Protein AF-A0A945AVU1-F1 (afdb_monomer_lite)

Foldseek 3Di:
DVCVVVVPQDCVVVLCVLVVVCVVVVVVVVVVVVVVDDQDPLNVVLNVLVVVLSVVVSCVQVVCVVVVHTPCPCVLVNLQSLLVSLVVVCVSVVNPRNVLSVQSNVLSVVCVVVVVCSVVSNCVSSVCSVPVVVVVVVVVVVVVVD

Radius of gyration: 16.77 Å; chains: 1; bounding box: 41×30×44 Å

Sequence (146 aa):
DVLAWQGVESRWPYVALWTGGLALWAPIFWALRYRAGPVTAVERQIAHIWGGTMIASMLLFSVEELLGLPVLKLSPVLALLAGLMFFAKAGILSGVFYIQSIVLFVTGLGMCGLPQFQHILFGLVSGGCFFIPGLKYYRQLTESDR

Structure (mmCIF, N/CA/C/O backbone):
data_AF-A0A945AVU1-F1
#
_entry.id   AF-A0A945AVU1-F1
#
loop_
_atom_site.group_PDB
_atom_site.id
_atom_site.type_symbol
_atom_site.label_atom_id
_atom_site.label_alt_id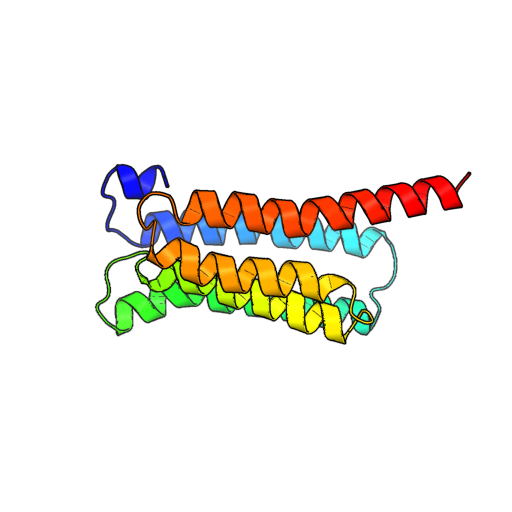
_atom_site.label_comp_id
_atom_site.label_asym_id
_atom_site.label_entity_id
_atom_site.label_seq_id
_atom_site.pdbx_PDB_ins_code
_atom_site.Cartn_x
_atom_site.Cartn_y
_atom_site.Cartn_z
_atom_site.occupancy
_atom_site.B_iso_or_equiv
_atom_site.auth_seq_id
_atom_site.auth_comp_id
_atom_site.auth_asym_id
_atom_site.auth_atom_id
_atom_site.pdbx_PDB_model_num
ATOM 1 N N . ASP A 1 1 ? -3.194 -9.627 12.495 1.00 81.69 1 ASP A N 1
ATOM 2 C CA . ASP A 1 1 ? -4.452 -10.074 13.122 1.00 81.69 1 ASP A CA 1
ATOM 3 C C . ASP A 1 1 ? -4.323 -10.651 14.526 1.00 81.69 1 ASP A C 1
ATOM 5 O O . ASP A 1 1 ? -5.212 -10.368 15.308 1.00 81.69 1 ASP A O 1
ATOM 9 N N . VAL A 1 2 ? -3.241 -11.340 14.921 1.00 88.19 2 VAL A N 1
ATOM 10 C CA . VAL A 1 2 ? -3.118 -11.911 16.289 1.00 88.19 2 VAL A CA 1
ATOM 11 C C . VAL A 1 2 ? -3.431 -10.909 17.416 1.00 88.19 2 VAL A C 1
ATOM 13 O O . VAL A 1 2 ? -4.275 -11.200 18.254 1.00 88.19 2 VAL A O 1
ATOM 16 N N . LEU A 1 3 ? -2.821 -9.714 17.408 1.00 89.75 3 LEU A N 1
ATOM 17 C CA . LEU A 1 3 ? -3.088 -8.670 18.416 1.00 89.75 3 LEU A CA 1
ATOM 18 C C . LEU A 1 3 ? -4.555 -8.203 18.413 1.00 89.75 3 LEU A C 1
ATOM 20 O O . LEU A 1 3 ? -5.142 -7.998 19.472 1.00 89.75 3 LEU A O 1
ATOM 24 N N . ALA A 1 4 ? -5.160 -8.090 17.227 1.00 87.69 4 ALA A N 1
ATOM 25 C CA . ALA A 1 4 ? -6.557 -7.690 17.082 1.00 87.69 4 ALA A CA 1
ATOM 26 C C . ALA A 1 4 ? -7.506 -8.776 17.608 1.00 87.69 4 ALA A C 1
ATOM 28 O O . ALA A 1 4 ? -8.467 -8.471 18.306 1.00 87.69 4 ALA A O 1
ATOM 29 N N . TRP A 1 5 ? -7.211 -10.052 17.344 1.00 90.69 5 TRP A N 1
ATOM 30 C CA . TRP A 1 5 ? -7.974 -11.182 17.884 1.00 90.69 5 TRP A CA 1
ATOM 31 C C . TRP A 1 5 ? -7.832 -11.334 19.400 1.00 90.69 5 TRP A C 1
ATOM 33 O O . TRP A 1 5 ? -8.741 -11.844 20.043 1.00 90.69 5 TRP A O 1
ATOM 43 N N . GLN A 1 6 ? -6.724 -10.866 19.976 1.00 93.06 6 GLN A N 1
ATOM 44 C CA . GLN A 1 6 ? -6.533 -10.778 21.425 1.00 93.06 6 GLN A CA 1
ATOM 45 C C . GLN A 1 6 ? -7.210 -9.548 22.056 1.00 93.06 6 GLN A C 1
ATOM 47 O O . GLN A 1 6 ? -7.098 -9.355 23.263 1.00 93.06 6 GLN A O 1
ATOM 52 N N . GLY A 1 7 ? -7.902 -8.715 21.268 1.00 89.56 7 GLY A N 1
ATOM 53 C CA . GLY A 1 7 ? -8.605 -7.532 21.769 1.00 89.56 7 GLY A CA 1
ATOM 54 C C . GLY A 1 7 ? -7.676 -6.395 22.195 1.00 89.56 7 GLY A C 1
ATOM 55 O O . GLY A 1 7 ? -8.044 -5.585 23.039 1.00 89.56 7 GLY A O 1
ATOM 56 N N . VAL A 1 8 ? -6.455 -6.321 21.654 1.00 93.00 8 VAL A N 1
ATOM 57 C CA . VAL A 1 8 ? -5.538 -5.216 21.961 1.00 93.00 8 VAL A CA 1
ATOM 58 C C . VAL A 1 8 ? -6.049 -3.937 21.297 1.00 93.00 8 VAL A C 1
ATOM 60 O O . VAL A 1 8 ? -5.940 -3.778 20.082 1.00 93.00 8 VAL A O 1
ATOM 63 N N . GLU A 1 9 ? -6.570 -3.012 22.101 1.00 91.31 9 GLU A N 1
ATOM 64 C CA . GLU A 1 9 ? -7.102 -1.721 21.630 1.00 91.31 9 GLU A CA 1
ATOM 65 C C . GLU A 1 9 ? -6.055 -0.597 21.612 1.00 91.31 9 GLU A C 1
ATOM 67 O O . GLU A 1 9 ? -6.240 0.438 20.970 1.00 91.31 9 GLU A O 1
ATOM 72 N N . SER A 1 10 ? -4.923 -0.794 22.295 1.00 92.88 10 SER A N 1
ATOM 73 C CA . SER A 1 10 ? -3.814 0.160 22.260 1.00 92.88 10 SER A CA 1
ATOM 74 C C . SER A 1 10 ? -3.217 0.239 20.853 1.00 92.88 10 SER A C 1
ATOM 76 O O . SER A 1 10 ? -2.904 -0.783 20.246 1.00 92.88 10 SER A O 1
ATOM 78 N N . ARG A 1 11 ? -3.011 1.461 20.344 1.00 93.50 11 ARG A N 1
ATOM 79 C CA . ARG A 1 11 ? -2.437 1.723 19.008 1.00 93.50 11 ARG A CA 1
ATOM 80 C C . ARG A 1 11 ? -0.941 1.421 18.937 1.00 93.50 11 ARG A C 1
ATOM 82 O O . ARG A 1 11 ? -0.452 0.957 17.909 1.00 93.50 11 ARG A O 1
ATOM 89 N N . TRP A 1 12 ? -0.219 1.651 20.032 1.00 93.88 12 TRP A N 1
ATOM 90 C CA . TRP A 1 12 ? 1.245 1.594 20.077 1.00 93.88 12 TRP A CA 1
ATOM 91 C C . TRP A 1 12 ? 1.854 0.256 19.641 1.00 93.88 12 TRP A C 1
ATOM 93 O O . TRP A 1 12 ? 2.802 0.294 18.859 1.00 93.88 12 TRP A O 1
ATOM 103 N N . PRO A 1 13 ? 1.329 -0.918 20.046 1.00 94.25 13 PRO A N 1
ATOM 104 C CA . PRO A 1 13 ? 1.811 -2.201 19.538 1.00 9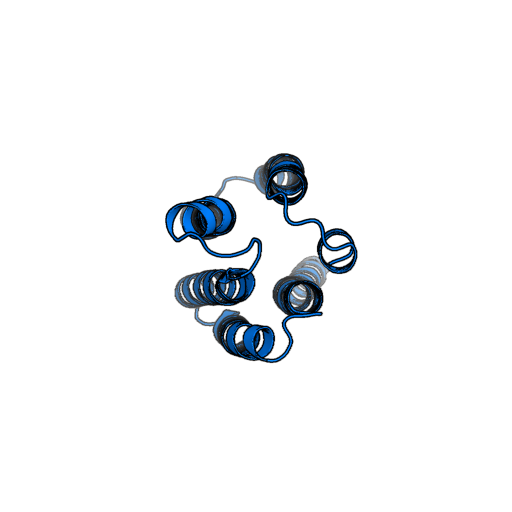4.25 13 PRO A CA 1
ATOM 105 C C . PRO A 1 13 ? 1.732 -2.314 18.012 1.00 94.25 13 PRO A C 1
ATOM 107 O O . PRO A 1 13 ? 2.676 -2.787 17.381 1.00 94.25 13 PRO A O 1
ATOM 110 N N . TYR A 1 14 ? 0.641 -1.838 17.404 1.00 93.00 14 TYR A N 1
ATOM 111 C CA . TYR A 1 14 ? 0.486 -1.840 15.950 1.00 93.00 14 TYR A CA 1
ATOM 112 C C . TYR A 1 14 ? 1.447 -0.853 15.292 1.00 93.00 14 TYR A C 1
ATOM 114 O O . TYR A 1 14 ? 2.152 -1.225 14.358 1.00 93.00 14 TYR A O 1
ATOM 122 N N . VAL A 1 15 ? 1.534 0.375 15.807 1.00 92.50 15 VAL A N 1
ATOM 123 C CA . VAL A 1 15 ? 2.460 1.395 15.293 1.00 92.50 15 VAL A CA 1
ATOM 124 C C . VAL A 1 15 ? 3.903 0.902 15.359 1.00 92.50 15 VAL A C 1
ATOM 126 O O . VAL A 1 15 ? 4.631 1.048 14.380 1.00 92.50 15 VAL A O 1
ATOM 129 N N . ALA A 1 16 ? 4.311 0.277 16.465 1.00 92.75 16 ALA A N 1
ATOM 130 C CA . ALA A 1 16 ? 5.647 -0.281 16.633 1.00 92.75 16 ALA A CA 1
ATOM 131 C C . ALA A 1 16 ? 5.910 -1.431 15.651 1.00 92.75 16 ALA A C 1
ATOM 133 O O . ALA A 1 16 ? 6.960 -1.454 15.013 1.00 92.75 16 ALA A O 1
ATOM 134 N N . LEU A 1 17 ? 4.950 -2.345 15.477 1.00 90.94 17 LEU A N 1
ATOM 135 C CA . LEU A 1 17 ? 5.060 -3.454 14.527 1.00 90.94 17 LEU A CA 1
ATOM 136 C C . LEU A 1 17 ? 5.210 -2.950 13.082 1.00 90.94 17 LEU A C 1
ATOM 138 O O . LEU A 1 17 ? 6.117 -3.376 12.366 1.00 90.94 17 LEU A O 1
ATOM 142 N N . TRP A 1 18 ? 4.342 -2.029 12.657 1.00 88.75 18 TRP A N 1
ATOM 143 C CA . TRP A 1 18 ? 4.332 -1.499 11.292 1.00 88.75 18 TRP A CA 1
ATOM 144 C C . TRP A 1 18 ? 5.526 -0.582 11.018 1.00 88.75 18 TRP A C 1
ATOM 146 O O . TRP A 1 18 ? 6.239 -0.784 10.035 1.00 88.75 18 TRP A O 1
ATOM 156 N N . THR A 1 19 ? 5.798 0.378 11.905 1.00 87.88 19 THR A N 1
ATOM 157 C CA . THR A 1 19 ? 6.953 1.282 11.775 1.00 87.88 19 THR A CA 1
ATOM 158 C C . THR A 1 19 ? 8.256 0.509 11.857 1.00 87.88 19 THR A C 1
ATOM 160 O O . THR A 1 19 ? 9.139 0.735 11.040 1.00 87.88 19 THR A O 1
ATOM 163 N N . GLY A 1 20 ? 8.379 -0.422 12.806 1.00 87.69 20 GLY A N 1
ATOM 164 C CA . GLY A 1 20 ? 9.570 -1.252 12.965 1.00 87.69 20 GLY A CA 1
ATOM 165 C C . GLY A 1 20 ? 9.830 -2.113 11.733 1.00 87.69 20 GLY A C 1
ATOM 166 O O . GLY A 1 20 ? 10.953 -2.152 11.235 1.00 87.69 20 GLY A O 1
ATOM 167 N N . GLY A 1 21 ? 8.778 -2.724 11.176 1.00 86.06 21 GLY A N 1
ATOM 168 C CA . GLY A 1 21 ? 8.860 -3.426 9.899 1.00 86.06 21 GLY A CA 1
ATOM 169 C C . GLY A 1 21 ? 9.359 -2.512 8.777 1.00 86.06 21 GLY A C 1
ATOM 170 O O . GLY A 1 21 ? 10.346 -2.829 8.117 1.00 86.06 21 GLY A O 1
ATOM 171 N N . LEU A 1 22 ? 8.732 -1.352 8.576 1.00 85.69 22 LEU A N 1
ATOM 172 C CA . LEU A 1 22 ? 9.124 -0.416 7.516 1.00 85.69 22 LEU A CA 1
ATOM 173 C C . LEU A 1 22 ? 10.546 0.127 7.693 1.00 85.69 22 LEU A C 1
ATOM 175 O O . LEU A 1 22 ? 11.303 0.164 6.724 1.00 85.69 22 LEU A O 1
ATOM 179 N N . ALA A 1 23 ? 10.918 0.500 8.917 1.00 87.12 23 ALA A N 1
ATOM 180 C CA . ALA A 1 23 ? 12.244 1.005 9.257 1.00 87.12 23 ALA A CA 1
ATOM 181 C C . ALA A 1 23 ? 13.341 -0.033 8.994 1.00 87.12 23 ALA A C 1
ATOM 183 O O . ALA A 1 23 ? 14.456 0.340 8.638 1.00 87.12 23 ALA A O 1
ATOM 184 N N . LEU A 1 24 ? 13.024 -1.325 9.118 1.00 90.06 24 LEU A N 1
ATOM 185 C CA . LEU A 1 24 ? 13.939 -2.409 8.780 1.00 90.06 24 LEU A CA 1
ATOM 186 C C . LEU A 1 24 ? 14.001 -2.661 7.266 1.00 90.06 24 LEU A C 1
ATOM 188 O O . LEU A 1 24 ? 15.082 -2.705 6.683 1.00 90.06 24 LEU A O 1
ATOM 192 N N . TRP A 1 25 ? 12.850 -2.830 6.613 1.00 88.25 25 TRP A N 1
ATOM 193 C CA . TRP A 1 25 ? 12.794 -3.294 5.223 1.00 88.25 25 TRP A CA 1
ATOM 194 C C . TRP A 1 25 ? 13.149 -2.215 4.198 1.00 88.25 25 TRP A C 1
ATOM 196 O O . TRP A 1 25 ? 13.823 -2.514 3.210 1.00 88.25 25 TRP A O 1
ATOM 206 N N . ALA A 1 26 ? 12.728 -0.966 4.413 1.00 88.94 26 ALA A N 1
ATOM 207 C CA . ALA A 1 26 ? 12.971 0.131 3.477 1.00 88.94 26 ALA A CA 1
ATOM 208 C C . ALA A 1 26 ? 14.467 0.342 3.153 1.00 88.94 26 ALA A C 1
ATOM 210 O O . ALA A 1 26 ? 14.809 0.339 1.965 1.00 88.94 26 ALA A O 1
ATOM 211 N N . PRO A 1 27 ? 15.383 0.471 4.137 1.00 90.81 27 PRO A N 1
ATOM 212 C CA . PRO A 1 27 ? 16.802 0.660 3.840 1.00 90.81 27 PRO A CA 1
ATOM 213 C C . PRO A 1 27 ? 17.436 -0.569 3.180 1.00 90.81 27 PRO A C 1
ATOM 215 O O . PRO A 1 27 ? 18.275 -0.406 2.297 1.00 90.81 27 PRO A O 1
ATOM 218 N N . ILE A 1 28 ? 17.019 -1.788 3.545 1.00 91.06 28 ILE A N 1
ATOM 219 C CA . ILE A 1 28 ? 17.531 -3.024 2.933 1.00 91.06 28 ILE A CA 1
ATOM 220 C C . ILE A 1 28 ? 17.179 -3.062 1.444 1.00 91.06 28 ILE A C 1
ATOM 222 O O . ILE A 1 28 ? 18.062 -3.237 0.602 1.00 91.06 28 ILE A O 1
ATOM 226 N N . PHE A 1 29 ? 15.907 -2.852 1.095 1.00 88.06 29 PHE A N 1
ATOM 227 C CA . PHE A 1 29 ? 15.486 -2.840 -0.307 1.00 88.06 29 PHE A CA 1
ATOM 228 C C . PHE A 1 29 ? 16.109 -1.688 -1.086 1.00 88.06 29 PHE A C 1
ATOM 230 O O . PHE A 1 29 ? 16.498 -1.874 -2.241 1.00 88.06 29 PHE A O 1
ATOM 237 N N . TRP A 1 30 ? 16.261 -0.522 -0.458 1.00 90.19 30 TRP A N 1
ATOM 238 C CA . TRP A 1 30 ? 16.947 0.601 -1.082 1.00 90.19 30 TRP A CA 1
ATOM 239 C C . TRP A 1 30 ? 18.413 0.278 -1.380 1.00 90.19 30 TRP A C 1
ATOM 241 O O . TRP A 1 30 ? 18.872 0.516 -2.494 1.00 90.19 30 TRP A O 1
ATOM 251 N N . ALA A 1 31 ? 19.131 -0.333 -0.435 1.00 90.69 31 ALA A N 1
ATOM 252 C CA . ALA A 1 31 ? 20.515 -0.753 -0.629 1.00 90.69 31 ALA A CA 1
ATOM 253 C C . ALA A 1 31 ? 20.642 -1.793 -1.753 1.00 90.69 31 ALA A C 1
ATOM 255 O O . ALA A 1 31 ? 21.515 -1.667 -2.612 1.00 90.69 31 ALA A O 1
ATOM 256 N N . LEU A 1 32 ? 19.751 -2.790 -1.798 1.00 89.44 32 LEU A N 1
ATOM 257 C CA . LEU A 1 32 ? 19.717 -3.781 -2.879 1.00 89.44 32 LEU A CA 1
ATOM 258 C C . LEU A 1 32 ? 19.442 -3.132 -4.239 1.00 89.44 32 LEU A C 1
ATOM 260 O O . LEU A 1 32 ? 20.151 -3.425 -5.201 1.00 89.44 32 LEU A O 1
ATOM 264 N N . ARG A 1 33 ? 18.474 -2.208 -4.321 1.00 90.00 33 ARG A N 1
ATOM 265 C CA . ARG A 1 33 ? 18.208 -1.470 -5.561 1.00 90.00 33 ARG A CA 1
ATOM 266 C C . ARG A 1 33 ? 19.415 -0.637 -5.958 1.00 90.00 33 ARG A C 1
ATOM 268 O O . ARG A 1 33 ? 19.796 -0.684 -7.119 1.00 90.00 33 ARG A O 1
ATOM 275 N N . TYR A 1 34 ? 20.033 0.096 -5.039 1.00 88.25 34 TYR A N 1
ATOM 276 C CA . TYR A 1 34 ? 21.168 0.968 -5.349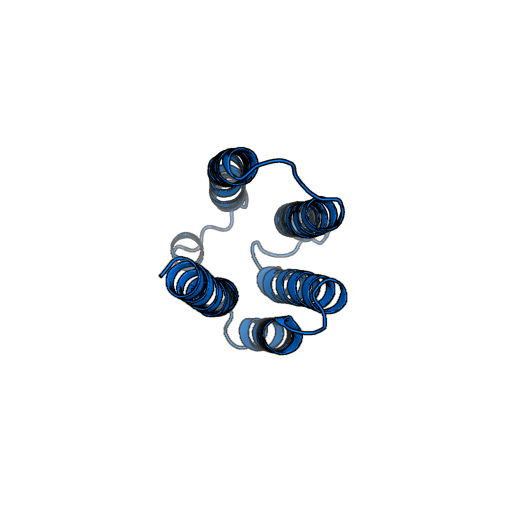 1.00 88.25 34 TYR A CA 1
ATOM 277 C C . TYR A 1 34 ? 22.359 0.195 -5.939 1.00 88.25 34 TYR A C 1
ATOM 279 O O . TYR A 1 34 ? 23.043 0.688 -6.834 1.00 88.25 34 TYR A O 1
ATOM 287 N N . ARG A 1 35 ? 22.563 -1.059 -5.513 1.00 90.19 35 ARG A N 1
ATOM 288 C CA . ARG A 1 35 ? 23.600 -1.951 -6.062 1.00 90.19 35 ARG A CA 1
ATOM 289 C C . ARG A 1 35 ? 23.368 -2.361 -7.520 1.00 90.19 35 ARG A C 1
ATOM 291 O O . ARG A 1 35 ? 24.329 -2.739 -8.177 1.00 90.19 35 ARG A O 1
ATOM 298 N N . ALA A 1 36 ? 22.141 -2.265 -8.033 1.00 86.19 36 ALA A N 1
ATOM 299 C CA . ALA A 1 36 ? 21.812 -2.576 -9.427 1.00 86.19 36 ALA A CA 1
ATOM 300 C C . ALA A 1 36 ? 22.189 -1.452 -10.419 1.00 86.19 36 ALA A C 1
ATOM 302 O O . ALA A 1 36 ? 21.913 -1.569 -11.609 1.00 86.19 36 ALA A O 1
ATOM 303 N N . GLY A 1 37 ? 22.802 -0.360 -9.944 1.00 90.94 37 GLY A N 1
ATOM 304 C CA . GLY A 1 37 ? 23.241 0.770 -10.765 1.00 90.94 37 GLY A CA 1
ATOM 305 C C . GLY A 1 37 ? 22.427 2.048 -10.530 1.00 90.94 37 GLY A C 1
ATOM 306 O O . GLY A 1 37 ? 21.553 2.083 -9.653 1.00 90.94 37 GLY A O 1
ATOM 307 N N . PRO A 1 38 ? 22.702 3.120 -11.301 1.00 92.31 38 PRO A N 1
ATOM 308 C CA . PRO A 1 38 ? 22.063 4.420 -11.126 1.00 92.31 38 PRO A CA 1
ATOM 309 C C . PRO A 1 38 ? 20.534 4.333 -11.117 1.00 92.31 38 PRO A C 1
ATOM 311 O O . PRO A 1 38 ? 19.924 3.581 -11.878 1.00 92.31 38 PRO A O 1
ATOM 314 N N . VAL A 1 39 ? 19.900 5.110 -10.239 1.00 91.19 39 VAL A N 1
ATOM 315 C CA . VAL A 1 39 ? 18.437 5.181 -10.165 1.00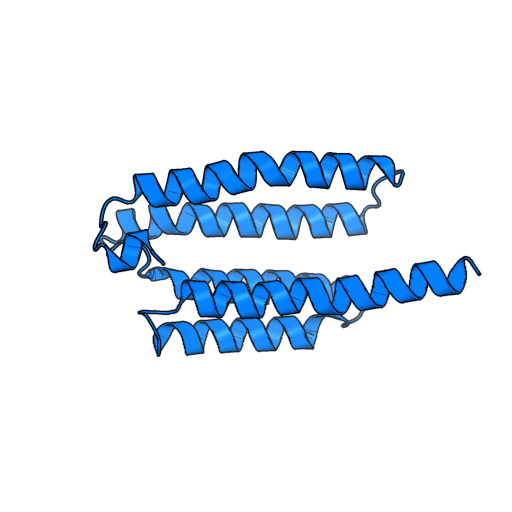 91.19 39 VAL A CA 1
ATOM 316 C C . VAL A 1 39 ? 17.939 6.151 -11.231 1.00 91.19 39 VAL A C 1
ATOM 318 O O . VAL A 1 39 ? 18.338 7.320 -11.260 1.00 91.19 39 VAL A O 1
ATOM 321 N N . THR A 1 40 ? 17.059 5.685 -12.108 1.00 92.94 40 THR A N 1
ATOM 322 C CA . THR A 1 40 ? 16.439 6.511 -13.149 1.00 92.94 40 THR A CA 1
ATOM 323 C C . THR A 1 40 ? 15.403 7.474 -12.559 1.00 92.94 40 THR A C 1
ATOM 325 O O . THR A 1 40 ? 14.976 7.354 -11.406 1.00 92.94 40 THR A O 1
ATOM 328 N N . ALA A 1 41 ? 14.969 8.461 -13.348 1.00 93.00 41 ALA A N 1
ATOM 329 C CA . ALA A 1 41 ? 13.902 9.374 -12.932 1.00 93.00 41 ALA A CA 1
ATOM 330 C C . ALA A 1 41 ? 12.579 8.633 -12.661 1.00 93.00 41 ALA A C 1
ATOM 332 O O . ALA A 1 41 ? 11.916 8.908 -11.661 1.00 93.00 41 ALA A O 1
ATOM 333 N N . VAL A 1 42 ? 12.243 7.654 -13.506 1.00 93.31 42 VAL A N 1
ATOM 334 C CA . VAL A 1 42 ? 11.047 6.808 -13.374 1.00 93.31 42 VAL A CA 1
ATOM 335 C C . VAL A 1 42 ? 11.084 6.005 -12.074 1.00 93.31 42 VAL A C 1
ATOM 337 O O . VAL A 1 42 ? 10.120 5.992 -11.312 1.00 93.31 42 VAL A O 1
ATOM 340 N N . GLU A 1 43 ? 12.220 5.388 -11.756 1.00 92.25 43 GLU A N 1
ATOM 341 C CA . GLU A 1 43 ? 12.361 4.614 -10.520 1.00 92.25 43 GLU A CA 1
ATOM 342 C C . GLU A 1 43 ? 12.294 5.488 -9.269 1.00 92.25 43 GLU A C 1
ATOM 344 O O . GLU A 1 43 ? 11.704 5.075 -8.271 1.00 92.25 43 GLU A O 1
ATOM 349 N N . ARG A 1 44 ? 12.820 6.722 -9.322 1.00 92.94 44 ARG A N 1
ATOM 350 C CA . ARG A 1 44 ? 12.623 7.691 -8.235 1.00 92.94 44 ARG A CA 1
ATOM 351 C C . ARG A 1 44 ? 11.146 8.006 -8.027 1.00 92.94 44 ARG A C 1
ATOM 353 O O . ARG A 1 44 ? 10.716 8.026 -6.879 1.00 92.94 44 ARG A O 1
ATOM 360 N N . GLN A 1 45 ? 10.368 8.230 -9.086 1.00 95.06 45 GLN A N 1
ATOM 361 C CA . GLN A 1 45 ? 8.926 8.480 -8.955 1.00 95.06 45 GLN A CA 1
ATOM 362 C C . GLN A 1 45 ? 8.212 7.286 -8.318 1.00 95.06 45 GLN A C 1
ATOM 364 O O . GLN A 1 45 ? 7.446 7.458 -7.372 1.00 95.06 45 GLN A O 1
ATOM 369 N N . ILE A 1 46 ? 8.524 6.070 -8.770 1.00 94.00 46 ILE A N 1
ATOM 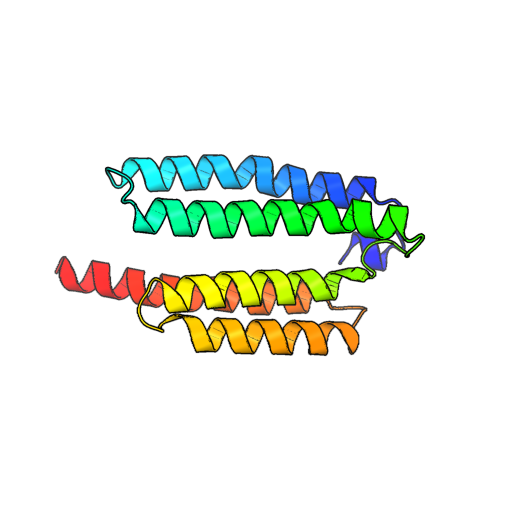370 C CA . ILE A 1 46 ? 7.976 4.837 -8.197 1.00 94.00 46 ILE A CA 1
ATOM 371 C C . ILE A 1 46 ? 8.322 4.714 -6.705 1.00 94.00 46 ILE A C 1
ATOM 373 O O . ILE A 1 46 ? 7.452 4.367 -5.902 1.00 94.00 46 ILE A O 1
ATOM 377 N N . ALA A 1 47 ? 9.564 5.027 -6.324 1.00 93.38 47 ALA A N 1
ATOM 378 C CA . ALA A 1 47 ? 10.001 5.014 -4.932 1.00 93.38 47 ALA A CA 1
ATOM 379 C C . ALA A 1 47 ? 9.251 6.050 -4.078 1.00 93.38 47 ALA A C 1
ATOM 381 O O . ALA A 1 47 ? 8.816 5.721 -2.977 1.00 93.38 47 ALA A O 1
ATOM 382 N N . HIS A 1 48 ? 9.033 7.266 -4.590 1.00 94.75 48 HIS A N 1
ATOM 383 C CA . HIS A 1 48 ? 8.273 8.304 -3.882 1.00 94.75 48 HIS A CA 1
ATOM 384 C C . HIS A 1 48 ? 6.794 7.945 -3.741 1.00 94.75 48 HIS A C 1
ATOM 386 O O . HIS A 1 48 ? 6.223 8.159 -2.677 1.00 94.75 48 HIS A O 1
ATOM 392 N N . ILE A 1 49 ? 6.179 7.357 -4.771 1.00 96.88 49 ILE A N 1
ATOM 393 C CA . ILE A 1 49 ? 4.794 6.875 -4.702 1.00 96.88 49 ILE A CA 1
ATOM 394 C C . ILE A 1 49 ? 4.666 5.807 -3.613 1.00 96.88 49 ILE A C 1
ATOM 396 O O . ILE A 1 49 ? 3.763 5.880 -2.780 1.00 96.88 49 ILE A O 1
ATOM 400 N N . TRP A 1 50 ? 5.588 4.840 -3.571 1.00 95.00 50 TRP A N 1
ATOM 401 C CA . TRP A 1 50 ? 5.608 3.833 -2.511 1.00 95.00 50 TRP A CA 1
ATOM 402 C C . TRP A 1 50 ? 5.819 4.468 -1.129 1.00 95.00 50 TRP A C 1
ATOM 404 O O . TRP A 1 50 ? 5.023 4.223 -0.226 1.00 95.00 50 TRP A O 1
ATOM 414 N N . GLY A 1 51 ? 6.823 5.336 -0.977 1.00 94.19 51 GLY A N 1
ATOM 415 C CA . GLY A 1 51 ? 7.130 6.004 0.291 1.00 94.19 51 GLY A CA 1
ATOM 416 C C . GLY A 1 51 ? 5.973 6.860 0.808 1.00 94.19 51 GLY A C 1
ATOM 417 O O . GLY A 1 51 ? 5.585 6.735 1.966 1.00 94.19 51 GLY A O 1
ATOM 418 N N . GLY A 1 52 ? 5.349 7.659 -0.062 1.00 96.56 52 GLY A N 1
ATOM 419 C CA . GLY A 1 52 ? 4.159 8.444 0.269 1.00 96.56 52 GLY A CA 1
ATOM 420 C C . GLY A 1 52 ? 2.977 7.568 0.688 1.00 96.56 52 GLY A C 1
ATOM 421 O O . GLY A 1 52 ? 2.286 7.889 1.651 1.00 96.56 52 GLY A O 1
ATOM 422 N N . THR A 1 53 ? 2.796 6.415 0.038 1.00 96.44 53 THR A N 1
ATOM 423 C CA . THR A 1 53 ? 1.767 5.430 0.413 1.00 96.44 53 THR A CA 1
ATOM 424 C C . THR A 1 53 ? 2.035 4.840 1.802 1.00 96.44 53 THR A C 1
ATOM 426 O O . THR A 1 53 ? 1.101 4.679 2.587 1.00 96.44 53 THR A O 1
ATOM 429 N N . MET A 1 54 ? 3.297 4.552 2.142 1.00 94.81 54 MET A N 1
ATOM 430 C CA . MET A 1 54 ? 3.673 4.067 3.476 1.00 94.81 54 MET A CA 1
ATOM 431 C C . MET A 1 54 ? 3.433 5.129 4.552 1.00 94.81 54 MET A C 1
ATOM 433 O O . MET A 1 54 ? 2.844 4.823 5.584 1.00 94.81 54 MET A O 1
ATOM 437 N N . ILE A 1 55 ? 3.813 6.384 4.292 1.00 95.25 55 ILE A N 1
ATOM 438 C CA . ILE A 1 55 ? 3.554 7.506 5.205 1.00 95.25 55 ILE A CA 1
ATOM 439 C C . ILE A 1 55 ? 2.048 7.663 5.438 1.00 95.25 55 ILE A C 1
ATOM 441 O O . ILE A 1 55 ? 1.609 7.687 6.584 1.00 95.25 55 ILE A O 1
ATOM 445 N N . ALA A 1 56 ? 1.248 7.702 4.368 1.00 97.25 56 ALA A N 1
ATOM 446 C CA . ALA A 1 56 ? -0.206 7.801 4.472 1.00 97.25 56 ALA A CA 1
ATOM 447 C C . ALA A 1 56 ? -0.808 6.632 5.270 1.00 97.25 56 ALA A C 1
ATOM 449 O O . ALA A 1 56 ? -1.670 6.851 6.115 1.00 97.25 56 ALA A O 1
ATOM 450 N N . SER A 1 57 ? -0.308 5.410 5.056 1.00 95.25 57 SER A N 1
ATOM 451 C CA . SER A 1 57 ? -0.743 4.215 5.792 1.00 95.25 57 SER A CA 1
ATOM 452 C C . SER A 1 57 ? -0.453 4.322 7.291 1.00 95.25 57 SER A C 1
ATOM 454 O O . SER A 1 57 ? -1.304 3.972 8.101 1.00 95.25 57 SER A O 1
ATOM 456 N N . MET A 1 58 ? 0.714 4.848 7.675 1.00 94.38 58 MET A N 1
ATOM 457 C CA . MET A 1 58 ? 1.056 5.074 9.084 1.00 94.38 58 MET A CA 1
ATOM 458 C C . MET A 1 58 ? 0.216 6.186 9.713 1.00 94.38 58 MET A C 1
ATOM 460 O O . MET A 1 58 ? -0.217 6.063 10.857 1.00 94.38 58 MET A O 1
ATOM 464 N N . LEU A 1 59 ? -0.055 7.253 8.960 1.00 96.31 59 LEU A N 1
ATOM 465 C CA . LEU A 1 59 ? -0.884 8.363 9.424 1.00 96.31 59 LEU A CA 1
ATOM 466 C C . LEU A 1 59 ? -2.347 7.965 9.645 1.00 96.31 59 LEU A C 1
ATOM 468 O O . LEU A 1 59 ? -3.040 8.678 10.367 1.00 96.31 59 LEU A O 1
ATOM 472 N N . LEU A 1 60 ? -2.818 6.827 9.116 1.00 96.75 60 LEU A N 1
ATOM 473 C CA . LEU A 1 60 ? -4.160 6.326 9.431 1.00 96.75 60 LEU A CA 1
ATOM 474 C C . LEU A 1 60 ? -4.358 6.109 10.934 1.00 96.75 60 LEU A C 1
ATOM 476 O O . LEU A 1 60 ? -5.430 6.432 11.427 1.00 96.75 60 LEU A O 1
ATOM 480 N N . PHE A 1 61 ? -3.338 5.668 11.680 1.00 95.50 61 PHE A N 1
ATOM 481 C CA . PHE A 1 61 ? -3.448 5.541 13.140 1.00 95.50 61 PHE A CA 1
ATOM 482 C C . PHE A 1 61 ? -3.719 6.892 13.815 1.00 95.50 61 PHE A C 1
ATOM 484 O O . PHE A 1 61 ? -4.554 6.977 14.716 1.00 95.50 61 PHE A O 1
ATOM 491 N N . SER A 1 62 ? -3.047 7.954 13.357 1.00 96.75 62 SER A N 1
ATOM 492 C CA . SER A 1 62 ? -3.275 9.318 13.845 1.00 96.75 62 SER A CA 1
ATOM 493 C C . SER A 1 62 ? -4.643 9.849 13.418 1.00 96.75 62 SER A C 1
ATOM 495 O O . SER A 1 62 ? -5.325 10.489 14.209 1.00 96.75 62 SER A O 1
ATOM 497 N N . VAL A 1 63 ? -5.079 9.562 12.188 1.00 97.81 63 VAL A N 1
ATOM 498 C CA . VAL A 1 63 ? -6.415 9.939 11.702 1.00 97.81 63 VAL A CA 1
ATOM 499 C C . VAL A 1 63 ? -7.509 9.245 12.518 1.00 97.81 63 VAL A C 1
ATOM 501 O O . VAL A 1 63 ? -8.468 9.898 12.914 1.00 97.81 63 VAL A O 1
ATOM 504 N N . GLU A 1 64 ? -7.364 7.953 12.820 1.00 97.62 64 GLU A N 1
ATOM 505 C CA . GLU A 1 64 ? -8.294 7.218 13.686 1.00 97.62 64 GLU A CA 1
ATOM 506 C C . GLU A 1 64 ? -8.394 7.855 15.072 1.00 97.62 64 GLU A C 1
ATOM 508 O O . GLU A 1 64 ? -9.494 8.031 15.587 1.00 97.62 64 GLU A O 1
ATOM 513 N N . GLU A 1 65 ? -7.259 8.216 15.669 1.00 96.62 65 GLU A N 1
ATOM 514 C CA . GLU A 1 65 ? -7.212 8.859 16.981 1.00 96.62 65 GLU A CA 1
ATOM 515 C C . GLU A 1 65 ? -7.897 10.230 16.980 1.00 96.62 65 GLU A C 1
ATOM 517 O O . GLU A 1 65 ? -8.772 10.475 17.810 1.00 96.62 65 GLU A O 1
ATOM 522 N N . LEU A 1 66 ? -7.567 11.091 16.013 1.00 97.81 66 LEU A N 1
ATOM 523 C CA . LEU A 1 66 ? -8.157 12.427 15.887 1.00 97.81 66 LEU A CA 1
ATOM 524 C C . LEU A 1 66 ? -9.666 12.390 15.595 1.00 97.81 66 LEU A C 1
ATOM 526 O O . LEU A 1 66 ? -10.381 13.316 15.971 1.00 97.81 66 LEU A O 1
ATOM 530 N N . LEU A 1 67 ? -10.155 11.331 14.943 1.00 97.94 67 LEU A N 1
ATOM 531 C CA . LEU A 1 67 ? -11.579 11.112 14.669 1.00 97.94 67 LEU A CA 1
ATOM 532 C C . LEU A 1 67 ? -12.306 10.322 15.773 1.00 97.94 67 LEU A C 1
ATOM 534 O O . LEU A 1 67 ? -13.503 10.068 15.642 1.00 97.94 67 LEU A O 1
ATOM 538 N N . GLY A 1 68 ? -11.615 9.904 16.839 1.00 96.75 68 GLY A N 1
ATOM 539 C CA . GLY A 1 68 ? -12.202 9.098 17.916 1.00 96.75 68 GLY A CA 1
ATOM 540 C C . GLY A 1 68 ? -12.637 7.692 17.482 1.00 96.75 68 GLY A C 1
ATOM 541 O O . GLY A 1 68 ? -13.513 7.093 18.104 1.00 96.75 68 GLY A O 1
ATOM 542 N N . LEU A 1 69 ? -12.056 7.156 16.407 1.00 96.94 69 LEU A N 1
ATOM 543 C CA . LEU A 1 69 ? -12.367 5.826 15.891 1.00 96.94 69 LEU A CA 1
ATOM 544 C C . LEU A 1 69 ? -11.582 4.738 16.641 1.00 96.94 69 LEU A C 1
ATOM 546 O O . LEU A 1 69 ? -10.436 4.974 17.039 1.00 96.94 69 LEU A O 1
ATOM 550 N N . PRO A 1 70 ? -12.141 3.520 16.786 1.00 94.94 70 PRO A N 1
ATOM 551 C CA . PRO A 1 70 ? -11.383 2.365 17.257 1.00 94.94 70 PRO A CA 1
ATOM 552 C C . PRO A 1 70 ? -10.141 2.109 16.394 1.00 94.94 70 PRO A C 1
ATOM 554 O O . PRO A 1 70 ? -10.129 2.419 15.202 1.00 94.94 70 PRO A O 1
ATOM 557 N N . VAL A 1 71 ? -9.106 1.516 16.989 1.00 95.06 71 VAL A N 1
ATOM 558 C CA . VAL A 1 71 ? -7.886 1.143 16.261 1.00 95.06 71 VAL A CA 1
ATOM 559 C C . VAL A 1 71 ? -8.201 0.153 15.133 1.00 95.06 71 VAL A C 1
ATOM 561 O O . VAL A 1 71 ? -9.030 -0.742 15.309 1.00 95.06 71 VAL A O 1
ATOM 564 N N . LEU A 1 72 ? -7.539 0.300 13.981 1.00 94.94 72 LEU A N 1
ATOM 565 C CA . LEU A 1 72 ? -7.736 -0.528 12.774 1.00 94.94 72 LEU A CA 1
ATOM 566 C C . LEU A 1 72 ? -9.119 -0.382 12.121 1.00 94.94 72 LEU A C 1
ATOM 568 O O . LEU A 1 72 ? -9.480 -1.165 11.236 1.00 94.94 72 LEU A O 1
ATOM 572 N N . LYS A 1 73 ? -9.925 0.604 12.528 1.00 96.12 73 LYS A N 1
ATOM 573 C CA . LYS A 1 73 ? -11.229 0.858 11.911 1.00 96.12 73 LYS A CA 1
ATOM 574 C C . LYS A 1 73 ? -11.095 1.326 10.460 1.00 96.12 73 LYS A C 1
ATOM 576 O O . LYS A 1 73 ? -11.953 1.002 9.641 1.00 96.12 73 LYS A O 1
ATOM 581 N N . LEU A 1 74 ? -10.030 2.058 10.141 1.00 97.06 74 LEU A N 1
ATOM 582 C CA . LEU A 1 74 ? -9.711 2.559 8.805 1.00 97.06 74 LEU A CA 1
ATOM 583 C C . LEU A 1 74 ? -8.776 1.630 8.021 1.00 97.06 74 LEU A C 1
ATOM 585 O O . LEU A 1 74 ? -8.369 1.975 6.914 1.00 97.06 74 LEU A O 1
ATOM 589 N N . SER A 1 75 ? -8.485 0.426 8.514 1.00 96.62 75 SER A N 1
ATOM 590 C CA . SER A 1 75 ? -7.662 -0.556 7.801 1.00 96.62 75 SER A CA 1
ATOM 591 C C . SER A 1 75 ? -8.087 -0.854 6.352 1.00 96.62 75 SER A C 1
ATOM 593 O O . SER A 1 75 ? -7.190 -1.026 5.526 1.00 96.62 75 SER A O 1
ATOM 595 N N . PRO A 1 76 ? -9.379 -0.841 5.953 1.00 97.94 76 PRO A N 1
ATOM 596 C CA . PRO A 1 76 ? -9.759 -0.971 4.540 1.00 97.94 76 PRO A CA 1
ATOM 597 C C . PRO A 1 76 ? -9.131 0.087 3.616 1.00 97.94 76 PRO A C 1
ATOM 599 O O . PRO A 1 76 ? -8.899 -0.173 2.434 1.00 97.94 76 PRO A O 1
ATOM 602 N N . VAL A 1 77 ? -8.789 1.266 4.150 1.00 98.12 77 VAL A N 1
ATOM 603 C CA . VAL A 1 77 ? -8.119 2.343 3.405 1.00 98.12 77 VAL A CA 1
ATOM 604 C C . VAL A 1 77 ? -6.706 1.935 2.979 1.00 98.12 77 VAL A C 1
ATOM 606 O O . VAL A 1 77 ? -6.245 2.387 1.935 1.00 98.12 77 VAL A O 1
ATOM 609 N N . LEU A 1 78 ? -6.042 1.015 3.689 1.00 97.38 78 LEU A N 1
ATOM 610 C CA . LEU A 1 78 ? -4.738 0.470 3.284 1.00 97.38 78 LEU A CA 1
ATOM 611 C C . LEU A 1 78 ? -4.799 -0.167 1.889 1.00 97.38 78 LEU A C 1
ATOM 613 O O . LEU A 1 78 ? -3.916 0.058 1.059 1.00 97.38 78 LEU A O 1
ATOM 617 N N . ALA A 1 79 ? -5.865 -0.919 1.603 1.00 98.06 79 ALA A N 1
ATOM 618 C CA . ALA A 1 79 ? -6.069 -1.531 0.295 1.00 98.06 79 ALA A CA 1
ATOM 619 C C . ALA A 1 79 ? -6.353 -0.487 -0.792 1.00 98.06 79 ALA A C 1
ATOM 621 O O . ALA A 1 79 ? -5.854 -0.620 -1.907 1.00 98.06 79 ALA A O 1
ATOM 622 N N . LEU A 1 80 ? -7.069 0.593 -0.460 1.00 98.56 80 LEU A N 1
ATOM 623 C CA . LEU A 1 80 ? -7.301 1.706 -1.385 1.00 98.56 80 LEU A CA 1
ATOM 624 C C . LEU A 1 80 ? -6.004 2.460 -1.703 1.00 98.56 80 LEU A C 1
ATOM 626 O O . LEU A 1 80 ? -5.718 2.732 -2.867 1.00 98.56 80 LEU A O 1
ATOM 630 N N . LEU A 1 81 ? -5.182 2.741 -0.690 1.00 98.44 81 LEU A N 1
ATOM 631 C CA . LEU A 1 81 ? -3.871 3.369 -0.855 1.00 98.44 81 LEU A CA 1
ATOM 632 C C . LEU A 1 81 ? -2.936 2.489 -1.697 1.00 98.44 81 LEU A C 1
ATOM 634 O O . LEU A 1 81 ? -2.288 2.979 -2.622 1.00 98.44 81 LEU A O 1
ATOM 638 N N . ALA A 1 82 ? -2.915 1.178 -1.447 1.00 98.12 82 ALA A N 1
ATOM 639 C CA . ALA A 1 82 ? -2.165 0.234 -2.269 1.00 98.12 82 ALA A CA 1
ATOM 640 C C . ALA A 1 82 ? -2.699 0.179 -3.714 1.00 98.12 82 ALA A C 1
ATOM 642 O O . ALA A 1 82 ? -1.911 0.191 -4.660 1.00 98.12 82 ALA A O 1
ATOM 643 N N . GLY A 1 83 ? -4.021 0.170 -3.904 1.00 98.19 83 GLY A N 1
ATOM 644 C CA . GLY A 1 83 ? -4.656 0.216 -5.222 1.00 98.19 83 GLY A CA 1
ATOM 645 C C . GLY A 1 83 ? -4.286 1.475 -6.004 1.00 98.19 83 GLY A C 1
ATOM 646 O O . GLY A 1 83 ? -3.939 1.379 -7.183 1.00 98.19 83 GLY A O 1
ATOM 647 N N . LEU A 1 84 ? -4.248 2.632 -5.335 1.00 98.50 84 LEU A N 1
ATOM 648 C CA . LEU A 1 84 ? -3.801 3.904 -5.904 1.00 98.50 84 LEU A CA 1
ATOM 649 C C . LEU A 1 84 ? -2.308 3.877 -6.259 1.00 98.50 84 LEU A C 1
ATOM 651 O O . LEU A 1 84 ? -1.920 4.316 -7.340 1.00 98.50 84 LEU A O 1
ATOM 655 N N . MET A 1 85 ? -1.472 3.304 -5.393 1.00 97.81 85 MET A N 1
ATOM 656 C CA . MET A 1 85 ? -0.046 3.111 -5.660 1.00 97.81 85 MET A CA 1
ATOM 657 C C . MET A 1 85 ? 0.174 2.266 -6.930 1.00 97.81 85 MET A C 1
ATOM 659 O O . MET A 1 85 ? 0.990 2.630 -7.779 1.00 97.81 85 MET A O 1
ATOM 663 N N . PHE A 1 86 ? -0.558 1.157 -7.097 1.00 97.62 86 PHE A N 1
ATOM 664 C CA . PHE A 1 86 ? -0.501 0.339 -8.317 1.00 97.62 86 PHE A CA 1
ATOM 665 C C . PHE A 1 86 ? -1.099 1.054 -9.536 1.00 97.62 86 PHE A C 1
ATOM 667 O O . PHE A 1 86 ? -0.558 0.913 -10.630 1.00 97.62 86 PHE A O 1
ATOM 674 N N . PHE A 1 87 ? -2.148 1.864 -9.363 1.00 98.12 87 PHE A N 1
ATOM 675 C CA . PHE A 1 87 ? -2.725 2.680 -10.435 1.00 98.12 87 PHE A CA 1
ATOM 676 C C . PHE A 1 87 ? -1.705 3.679 -10.991 1.00 98.12 87 PHE A C 1
ATOM 678 O O . PHE A 1 87 ? -1.486 3.755 -12.199 1.00 98.12 87 PHE A O 1
ATOM 685 N N . ALA A 1 88 ? -1.020 4.403 -10.102 1.00 97.69 88 ALA A N 1
ATOM 686 C CA . ALA A 1 88 ? 0.020 5.349 -10.483 1.00 97.69 88 ALA A CA 1
ATOM 687 C C . ALA A 1 88 ? 1.193 4.640 -11.184 1.00 97.69 88 ALA A C 1
ATOM 689 O O . ALA A 1 88 ? 1.653 5.090 -12.233 1.00 97.69 88 ALA A O 1
ATOM 690 N N . LYS A 1 89 ? 1.624 3.476 -10.671 1.00 94.81 89 LYS A N 1
ATOM 691 C CA . LYS A 1 89 ? 2.619 2.623 -11.345 1.00 94.81 89 LYS A CA 1
ATOM 692 C C . LYS A 1 89 ? 2.157 2.177 -12.730 1.00 94.81 89 LYS A C 1
ATOM 694 O O . LYS A 1 89 ? 2.975 2.143 -13.641 1.00 94.81 89 LYS A O 1
ATOM 699 N N . ALA A 1 90 ? 0.878 1.846 -12.902 1.00 94.81 90 ALA A N 1
ATOM 700 C CA . ALA A 1 90 ? 0.329 1.466 -14.198 1.00 94.81 90 ALA A CA 1
ATOM 701 C C . ALA A 1 90 ? 0.442 2.621 -15.199 1.00 94.81 90 ALA A C 1
ATOM 703 O O . ALA A 1 90 ? 0.917 2.399 -16.306 1.00 94.81 90 ALA A O 1
ATOM 704 N N . GLY A 1 91 ? 0.102 3.850 -14.801 1.00 94.44 91 GLY A N 1
ATOM 705 C CA . GLY A 1 91 ? 0.265 5.029 -15.661 1.00 94.44 91 GLY A CA 1
ATOM 706 C C . GLY A 1 91 ? 1.721 5.282 -16.071 1.00 94.44 91 GLY A C 1
ATOM 707 O O . GLY A 1 91 ? 1.990 5.617 -17.219 1.00 94.44 91 GLY A O 1
ATOM 708 N N . ILE A 1 92 ? 2.666 5.059 -15.156 1.00 95.06 92 ILE A N 1
ATOM 709 C CA . ILE A 1 92 ? 4.105 5.240 -15.405 1.00 95.06 92 ILE A CA 1
ATOM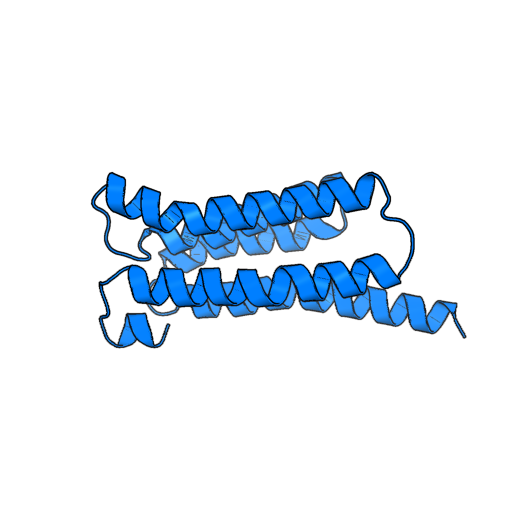 710 C C . ILE A 1 92 ? 4.690 4.119 -16.283 1.00 95.06 92 ILE A C 1
ATOM 712 O O . ILE A 1 92 ? 5.593 4.364 -17.077 1.00 95.06 92 ILE A O 1
ATOM 716 N N . LEU A 1 93 ? 4.194 2.887 -16.138 1.00 92.12 93 LEU A N 1
ATOM 717 C CA . LEU A 1 93 ? 4.749 1.675 -16.753 1.00 92.12 93 LEU A CA 1
ATOM 718 C C . LEU A 1 93 ? 3.823 1.087 -17.831 1.00 92.12 93 LEU A C 1
ATOM 720 O O . LEU A 1 93 ? 3.717 -0.132 -17.964 1.00 92.12 93 LEU A O 1
ATOM 724 N N . SER A 1 94 ? 3.133 1.944 -18.586 1.00 89.75 94 SER A N 1
ATOM 725 C CA . SER A 1 94 ? 2.336 1.562 -19.765 1.00 89.75 94 SER A CA 1
ATOM 726 C C . SER A 1 94 ? 1.244 0.512 -19.502 1.00 89.75 94 SER A C 1
ATOM 728 O O . SER A 1 94 ? 1.035 -0.414 -20.280 1.00 89.75 94 SER A O 1
ATOM 730 N N . GLY A 1 95 ? 0.530 0.646 -18.387 1.00 88.81 95 GLY A N 1
ATOM 731 C CA . GLY A 1 95 ? -0.697 -0.092 -18.082 1.00 88.81 95 GLY A CA 1
ATOM 732 C C . GLY A 1 95 ? -0.521 -1.475 -17.451 1.00 88.81 95 GLY A C 1
ATOM 733 O O . GLY A 1 95 ? -1.516 -2.107 -17.102 1.00 88.81 95 GLY A O 1
ATOM 734 N N . VAL A 1 96 ? 0.715 -1.931 -17.220 1.00 87.25 96 VAL A N 1
ATOM 735 C CA . VAL A 1 96 ? 1.017 -3.279 -16.689 1.00 87.25 96 VAL A CA 1
ATOM 736 C C . VAL A 1 96 ? 0.296 -3.597 -15.371 1.00 87.25 96 VAL A C 1
ATOM 738 O O . VAL A 1 96 ? -0.017 -4.756 -15.102 1.00 87.25 96 VAL A O 1
ATOM 741 N N . PHE A 1 97 ? 0.034 -2.580 -14.549 1.00 94.25 97 PHE A N 1
ATOM 742 C CA . PHE A 1 97 ? -0.415 -2.743 -13.166 1.00 94.25 97 PHE A CA 1
ATOM 743 C C . PHE A 1 97 ? -1.903 -2.431 -12.920 1.00 94.25 97 PHE A C 1
ATOM 745 O O . PHE A 1 97 ? -2.340 -2.399 -11.766 1.00 94.25 97 PHE A O 1
ATOM 752 N N . TYR A 1 98 ? -2.705 -2.209 -13.972 1.00 96.50 98 TYR A N 1
ATOM 753 C CA . TYR A 1 98 ? -4.128 -1.876 -13.799 1.00 96.50 98 TYR A CA 1
ATOM 754 C C . TYR A 1 98 ? -4.937 -3.009 -13.165 1.00 96.50 98 TYR A C 1
ATOM 756 O O . TYR A 1 98 ? -5.807 -2.745 -12.339 1.00 96.50 98 TYR A O 1
ATOM 764 N N . ILE A 1 99 ? -4.622 -4.267 -13.486 1.00 96.12 99 ILE A N 1
ATOM 765 C CA . ILE A 1 99 ? -5.312 -5.423 -12.898 1.00 96.12 99 ILE A CA 1
ATOM 766 C C . ILE A 1 99 ? -5.089 -5.455 -11.380 1.00 96.12 99 ILE A C 1
ATOM 768 O O . ILE A 1 99 ? -6.045 -5.558 -10.619 1.00 96.12 99 ILE A O 1
ATOM 772 N N . GLN A 1 100 ? -3.841 -5.302 -10.929 1.00 97.38 100 GLN A N 1
ATOM 773 C CA . GLN A 1 100 ? -3.484 -5.278 -9.507 1.00 97.38 100 GLN A CA 1
ATOM 774 C C . GLN A 1 100 ? -4.158 -4.108 -8.784 1.00 97.38 100 GLN A C 1
ATOM 776 O O . GLN A 1 100 ? -4.641 -4.269 -7.667 1.00 97.38 100 GLN A O 1
ATOM 781 N N . SER A 1 101 ? -4.232 -2.945 -9.436 1.00 98.06 101 SER A N 1
ATOM 782 C CA . SER A 1 101 ? -4.937 -1.779 -8.905 1.00 98.06 101 SER A CA 1
ATOM 783 C C . SER A 1 101 ? -6.423 -2.064 -8.661 1.00 98.06 101 SER A C 1
ATOM 785 O O . SER A 1 101 ? -6.903 -1.870 -7.545 1.00 98.06 101 SER A O 1
ATOM 787 N N . ILE A 1 102 ? -7.132 -2.601 -9.662 1.00 98.31 102 ILE A N 1
ATOM 788 C CA . ILE A 1 102 ? -8.554 -2.963 -9.548 1.00 98.31 102 ILE A CA 1
ATOM 789 C C . ILE A 1 102 ? -8.758 -3.991 -8.434 1.00 98.31 102 ILE A C 1
ATOM 791 O O . ILE A 1 102 ? -9.631 -3.818 -7.585 1.00 98.31 102 ILE A O 1
ATOM 795 N N . VAL A 1 103 ? -7.927 -5.036 -8.405 1.00 98.38 103 VAL A N 1
ATOM 796 C CA . VAL A 1 103 ? -7.981 -6.085 -7.380 1.00 98.38 103 VAL A CA 1
ATOM 797 C C . VAL A 1 103 ? -7.842 -5.493 -5.974 1.00 98.38 103 VAL A C 1
ATOM 799 O O . VAL A 1 103 ? -8.604 -5.856 -5.078 1.00 98.38 103 VAL A O 1
ATOM 802 N N . LEU A 1 104 ? -6.925 -4.546 -5.766 1.00 98.44 104 LEU A N 1
ATOM 803 C CA . LEU A 1 104 ? -6.724 -3.902 -4.466 1.00 98.44 104 LEU A CA 1
ATOM 804 C C . LEU A 1 104 ? -7.861 -2.941 -4.089 1.00 98.44 104 LEU A C 1
ATOM 806 O O . LEU A 1 104 ? -8.269 -2.926 -2.928 1.00 98.44 104 LEU A O 1
ATOM 810 N N . PHE A 1 105 ? -8.445 -2.212 -5.042 1.00 98.56 105 PHE A N 1
ATOM 811 C CA . PHE A 1 105 ? -9.642 -1.409 -4.768 1.00 98.56 105 PHE A CA 1
ATOM 812 C C . PHE A 1 105 ? -10.833 -2.276 -4.346 1.00 98.56 105 PHE A C 1
ATOM 814 O O . PHE A 1 105 ? -11.479 -1.986 -3.338 1.00 98.56 105 PHE A O 1
ATOM 821 N N . VAL A 1 106 ? -11.079 -3.382 -5.055 1.00 98.38 106 VAL A N 1
ATOM 822 C CA . VAL A 1 106 ? -12.112 -4.363 -4.680 1.00 98.38 106 VAL A CA 1
ATOM 823 C C . VAL A 1 106 ? -11.808 -4.979 -3.313 1.00 98.38 106 VAL A C 1
ATOM 825 O O . VAL A 1 106 ? -12.714 -5.168 -2.504 1.00 98.38 106 VAL A O 1
ATOM 828 N N . THR A 1 107 ? -10.534 -5.232 -3.011 1.00 98.31 107 THR A N 1
ATOM 829 C CA . THR A 1 107 ? -10.108 -5.754 -1.704 1.00 98.31 107 THR A CA 1
ATOM 830 C C . THR A 1 107 ? -10.463 -4.804 -0.567 1.00 98.31 107 THR A C 1
ATOM 832 O O . THR A 1 107 ? -10.926 -5.272 0.467 1.00 98.31 107 THR A O 1
ATOM 835 N N . GLY A 1 108 ? -10.334 -3.486 -0.758 1.00 97.62 108 GLY A N 1
ATOM 836 C CA . GLY A 1 108 ? -10.774 -2.500 0.235 1.00 97.62 108 GLY A CA 1
ATOM 837 C C . GLY A 1 108 ? -12.261 -2.632 0.568 1.00 97.62 108 GLY A C 1
ATOM 838 O O . GLY A 1 108 ? -12.631 -2.647 1.739 1.00 97.62 108 GLY A O 1
ATOM 839 N N . LEU A 1 109 ? -13.111 -2.839 -0.441 1.00 97.00 109 LEU A N 1
ATOM 840 C CA . LEU A 1 109 ? -14.535 -3.115 -0.219 1.00 97.00 109 LEU A CA 1
ATOM 841 C C . LEU A 1 109 ? -14.751 -4.461 0.495 1.00 97.00 109 LEU A C 1
ATOM 843 O O . LEU A 1 109 ? -15.559 -4.550 1.417 1.00 97.00 109 LEU A O 1
ATOM 847 N N . GLY A 1 110 ? -13.997 -5.497 0.118 1.00 96.94 110 GLY A N 1
ATOM 848 C CA . GLY A 1 110 ? -14.048 -6.813 0.765 1.00 96.94 110 GLY A CA 1
ATOM 849 C C . GLY A 1 110 ? -13.640 -6.782 2.242 1.00 96.94 110 GLY A C 1
ATOM 850 O O . GLY A 1 110 ? -14.265 -7.442 3.071 1.00 96.94 110 GLY A O 1
ATOM 851 N N . MET A 1 111 ? -12.649 -5.964 2.600 1.00 97.25 111 MET A N 1
ATOM 852 C CA . MET A 1 111 ? -12.213 -5.770 3.987 1.00 97.25 111 MET A CA 1
ATOM 853 C C . MET A 1 111 ? -13.314 -5.170 4.867 1.00 97.25 111 MET A C 1
ATOM 855 O O . MET A 1 111 ? -13.414 -5.541 6.034 1.00 97.25 111 MET A O 1
ATOM 859 N N . CYS A 1 112 ? -14.182 -4.314 4.315 1.00 96.00 112 CYS A N 1
ATOM 860 C CA . CYS A 1 112 ? -15.352 -3.806 5.036 1.00 96.00 112 CYS A CA 1
ATOM 861 C C . CYS A 1 112 ? -16.351 -4.922 5.390 1.00 96.00 112 CYS A C 1
ATOM 863 O O . CYS A 1 112 ? -16.987 -4.857 6.439 1.00 96.00 112 CYS A O 1
ATOM 865 N N . GLY A 1 113 ? -16.485 -5.944 4.535 1.00 94.56 113 GLY A N 1
ATOM 866 C CA . GLY A 1 113 ? -17.374 -7.090 4.759 1.00 94.56 113 GLY A CA 1
ATOM 867 C C . GLY A 1 113 ? -16.789 -8.184 5.660 1.00 94.56 113 GLY A C 1
ATOM 868 O O . GLY A 1 113 ? -17.542 -8.970 6.229 1.00 94.56 113 GLY A O 1
ATOM 869 N N . LEU A 1 114 ? -15.461 -8.237 5.816 1.00 91.75 114 LEU A N 1
ATOM 870 C CA . LEU A 1 114 ? -14.743 -9.266 6.581 1.00 91.75 114 LEU A CA 1
ATOM 871 C C . LEU A 1 114 ? -13.771 -8.648 7.608 1.00 91.75 114 LEU A C 1
ATOM 873 O O . LEU A 1 114 ? -12.565 -8.916 7.559 1.00 91.75 114 LEU A O 1
ATOM 877 N N . PRO A 1 115 ? -14.259 -7.848 8.576 1.00 86.81 115 PRO A N 1
ATOM 878 C CA . PRO A 1 115 ? -13.401 -7.079 9.484 1.00 86.81 115 PRO A CA 1
ATOM 879 C C . PRO A 1 115 ? -12.488 -7.948 10.364 1.00 86.81 115 PRO A C 1
ATOM 881 O O . PRO A 1 115 ? -11.413 -7.502 10.760 1.00 86.81 115 PRO A O 1
ATOM 884 N N . GLN A 1 116 ? -12.871 -9.200 10.641 1.00 89.06 116 GLN A N 1
ATOM 885 C CA . GLN A 1 116 ? -12.067 -10.139 11.434 1.00 89.06 116 GLN A CA 1
ATOM 886 C C . GLN A 1 116 ? -10.797 -10.620 10.710 1.00 89.06 116 GLN A C 1
ATOM 888 O O . GLN A 1 116 ? -9.807 -10.933 11.369 1.00 89.06 116 GLN A O 1
ATOM 893 N N . PHE A 1 117 ? -10.817 -10.679 9.374 1.00 92.12 117 PHE A N 1
ATOM 894 C CA . PHE A 1 117 ? -9.722 -11.206 8.544 1.00 92.12 117 PHE A CA 1
ATOM 895 C C . PHE A 1 117 ? -9.143 -10.152 7.599 1.00 92.12 117 PHE A C 1
ATOM 897 O O . PHE A 1 117 ? -8.440 -10.483 6.644 1.00 92.12 117 PHE A O 1
ATOM 904 N N . GLN A 1 118 ? -9.453 -8.879 7.836 1.00 92.75 118 GLN A N 1
ATOM 905 C CA . GLN A 1 118 ? -9.153 -7.802 6.902 1.00 92.75 118 GLN A CA 1
ATOM 906 C C . GLN A 1 118 ? -7.651 -7.676 6.589 1.00 92.75 118 GLN A C 1
ATOM 908 O O . GLN A 1 118 ? -7.294 -7.499 5.425 1.00 92.75 118 GLN A O 1
ATOM 913 N N . HIS A 1 119 ? -6.751 -7.833 7.570 1.00 94.25 119 HIS A N 1
ATOM 914 C CA . HIS A 1 119 ? -5.308 -7.701 7.327 1.00 94.25 119 HIS A CA 1
ATOM 915 C C . HIS A 1 119 ? -4.712 -8.952 6.683 1.00 94.25 119 HIS A C 1
ATOM 917 O O . HIS A 1 119 ? -3.808 -8.822 5.862 1.00 94.25 119 HIS A O 1
ATOM 923 N N . ILE A 1 120 ? -5.213 -10.150 7.009 1.00 95.31 120 ILE A N 1
ATOM 924 C CA . ILE A 1 120 ? -4.850 -11.380 6.287 1.00 95.31 120 ILE A CA 1
ATOM 925 C C . ILE A 1 120 ? -5.268 -11.276 4.819 1.00 95.31 120 ILE A C 1
ATOM 927 O O . ILE A 1 120 ? -4.448 -11.525 3.937 1.00 95.31 120 ILE A O 1
ATOM 931 N N . LEU A 1 121 ? -6.510 -10.861 4.551 1.00 96.31 121 LEU A N 1
ATOM 932 C CA . LEU A 1 121 ? -7.013 -10.653 3.194 1.00 96.31 121 LEU A CA 1
ATOM 933 C C . LEU A 1 121 ? -6.141 -9.641 2.442 1.00 96.31 121 LEU A C 1
ATOM 935 O O . LEU A 1 121 ? -5.645 -9.940 1.355 1.00 96.31 121 LEU A O 1
ATOM 939 N N . PHE A 1 122 ? -5.892 -8.477 3.046 1.00 97.19 122 PHE A N 1
ATOM 940 C CA . PHE A 1 122 ? -5.013 -7.463 2.473 1.00 97.19 122 PHE A CA 1
ATOM 941 C C . PHE A 1 122 ? -3.601 -7.997 2.213 1.00 97.19 122 PHE A C 1
ATOM 943 O O . PHE A 1 122 ? -3.064 -7.800 1.125 1.00 97.19 122 PHE A O 1
ATOM 950 N N . GLY A 1 123 ? -2.998 -8.688 3.181 1.00 95.44 123 GLY A N 1
ATOM 951 C CA . GLY A 1 123 ? -1.644 -9.227 3.078 1.00 95.44 123 GLY A CA 1
ATOM 952 C C . GLY A 1 123 ? -1.506 -10.266 1.965 1.00 95.44 123 GLY A C 1
ATOM 953 O O . GLY A 1 123 ? -0.567 -10.194 1.177 1.00 95.44 123 GLY A O 1
ATOM 954 N N . LEU A 1 124 ? -2.468 -11.185 1.842 1.00 97.31 124 LEU A N 1
ATOM 955 C CA . LEU A 1 124 ? -2.481 -12.192 0.778 1.00 97.31 124 LEU A CA 1
ATOM 956 C C . LEU A 1 124 ? -2.646 -11.553 -0.603 1.00 97.31 124 LEU A C 1
ATOM 958 O O . LEU A 1 124 ? -1.881 -11.855 -1.520 1.00 97.31 124 LEU A O 1
ATOM 962 N N . VAL A 1 125 ? -3.614 -10.645 -0.753 1.00 97.94 125 VAL A N 1
ATOM 963 C CA . VAL A 1 125 ? -3.889 -10.012 -2.048 1.00 97.94 125 VAL A CA 1
ATOM 964 C C . VAL A 1 125 ? -2.752 -9.083 -2.466 1.00 97.94 125 VAL A C 1
ATOM 966 O O . VAL A 1 125 ? -2.274 -9.165 -3.600 1.00 97.94 125 VAL A O 1
ATOM 969 N N . SER A 1 126 ? -2.278 -8.221 -1.564 1.00 96.94 126 SER A N 1
ATOM 970 C CA . SER A 1 126 ? -1.154 -7.323 -1.848 1.00 96.94 126 SER A CA 1
ATOM 971 C C . SER A 1 126 ? 0.130 -8.106 -2.117 1.00 96.94 126 SER A C 1
ATOM 973 O O . SER A 1 126 ? 0.813 -7.822 -3.102 1.00 96.94 126 SER A O 1
ATOM 975 N N . GLY A 1 127 ? 0.411 -9.150 -1.331 1.00 96.12 127 GLY A N 1
ATOM 976 C CA . GLY A 1 127 ? 1.517 -10.075 -1.561 1.00 96.12 127 GLY A CA 1
ATOM 977 C C . GLY A 1 127 ? 1.463 -10.696 -2.955 1.00 96.12 127 GLY A C 1
ATOM 978 O O . GLY A 1 127 ? 2.451 -10.637 -3.683 1.00 96.12 127 GLY A O 1
ATOM 979 N N . GLY A 1 128 ? 0.297 -11.189 -3.384 1.00 97.25 128 GLY A N 1
ATOM 980 C CA . GLY A 1 128 ? 0.089 -11.690 -4.746 1.00 97.25 128 GLY A CA 1
ATOM 981 C C . GLY A 1 128 ? 0.321 -10.625 -5.825 1.00 97.25 128 GLY A C 1
ATOM 982 O O . GLY A 1 128 ? 0.988 -10.895 -6.827 1.00 97.25 128 GLY A O 1
ATOM 983 N N . CYS A 1 129 ? -0.155 -9.396 -5.600 1.00 96.44 129 CYS A N 1
ATOM 984 C CA . CYS A 1 129 ? 0.027 -8.271 -6.523 1.00 96.44 129 CYS A CA 1
ATOM 985 C C . CYS A 1 129 ? 1.498 -7.868 -6.704 1.00 96.44 129 CYS A C 1
ATOM 987 O O . CYS A 1 129 ? 1.866 -7.413 -7.786 1.00 96.44 129 CYS A O 1
ATOM 989 N N . PHE A 1 130 ? 2.346 -8.040 -5.686 1.00 92.56 130 PHE A N 1
ATOM 990 C CA . PHE A 1 130 ? 3.793 -7.836 -5.807 1.00 92.56 130 PHE A CA 1
ATOM 991 C C . PHE A 1 130 ? 4.516 -9.066 -6.367 1.00 92.56 130 PHE A C 1
ATOM 993 O O . PHE A 1 130 ? 5.377 -8.936 -7.239 1.00 92.56 130 PHE A O 1
ATOM 1000 N N . PHE A 1 131 ? 4.163 -10.259 -5.888 1.00 94.56 131 PHE A N 1
ATOM 1001 C CA . PHE A 1 131 ? 4.872 -11.498 -6.189 1.00 94.56 131 PHE A CA 1
ATOM 1002 C C . PHE A 1 131 ? 4.706 -11.938 -7.643 1.00 94.56 131 PHE A C 1
ATOM 1004 O O . PHE A 1 131 ? 5.697 -12.257 -8.294 1.00 94.56 131 PHE A O 1
ATOM 1011 N N . ILE A 1 132 ? 3.480 -11.932 -8.179 1.00 94.19 132 ILE A N 1
ATOM 1012 C CA . ILE A 1 132 ? 3.210 -12.452 -9.528 1.00 94.19 132 ILE A CA 1
ATOM 1013 C C . ILE A 1 132 ? 3.964 -11.646 -10.603 1.00 94.19 132 ILE A C 1
ATOM 1015 O O . ILE A 1 132 ? 4.676 -12.260 -11.406 1.00 94.19 132 ILE A O 1
ATOM 1019 N N . PRO A 1 133 ? 3.895 -10.297 -10.632 1.00 90.75 133 PRO A N 1
ATOM 1020 C CA . PRO A 1 133 ? 4.707 -9.512 -11.557 1.00 90.75 133 PRO A CA 1
ATOM 1021 C C . PRO A 1 133 ? 6.204 -9.686 -11.298 1.00 90.75 133 PRO A C 1
ATOM 1023 O O . PRO A 1 133 ? 6.959 -9.851 -12.251 1.00 90.75 133 PRO A O 1
ATOM 1026 N N . GLY A 1 134 ? 6.633 -9.711 -10.031 1.00 89.69 134 GLY A N 1
ATOM 1027 C CA . GLY A 1 134 ? 8.038 -9.915 -9.670 1.00 89.69 134 GLY A CA 1
ATOM 1028 C C . GLY A 1 134 ? 8.608 -11.218 -10.235 1.00 89.69 134 GLY A C 1
ATOM 1029 O O . GLY A 1 134 ? 9.661 -11.209 -10.867 1.00 89.69 134 GLY A O 1
ATOM 1030 N N . LEU A 1 135 ? 7.873 -12.325 -10.096 1.00 91.44 135 LEU A N 1
ATOM 1031 C CA . LEU A 1 135 ? 8.251 -13.624 -10.648 1.00 91.44 135 LEU A CA 1
ATOM 1032 C C . LEU A 1 135 ? 8.298 -13.605 -12.180 1.00 91.44 135 LEU A C 1
ATOM 1034 O O . LEU A 1 135 ? 9.220 -14.167 -12.770 1.00 91.44 135 LEU A O 1
ATOM 1038 N N . LYS A 1 136 ? 7.326 -12.952 -12.831 1.00 90.44 136 LYS A N 1
ATOM 1039 C CA . LYS A 1 136 ? 7.311 -12.793 -14.292 1.00 90.44 136 LYS A CA 1
ATOM 1040 C C . LYS A 1 136 ? 8.567 -12.067 -14.781 1.00 90.44 136 LYS A C 1
ATOM 1042 O O . LYS A 1 136 ? 9.233 -12.567 -15.682 1.00 90.44 136 LYS A O 1
ATOM 1047 N N . TYR A 1 137 ? 8.901 -10.926 -14.182 1.00 87.50 137 TYR A N 1
ATOM 1048 C CA . TYR A 1 137 ? 10.069 -10.139 -14.585 1.00 87.50 137 TYR A CA 1
ATOM 1049 C C . TYR A 1 137 ? 11.386 -10.846 -14.288 1.00 87.50 137 TYR A C 1
ATOM 1051 O O . TYR A 1 137 ? 12.293 -10.811 -15.111 1.00 87.50 137 TYR A O 1
ATOM 1059 N N . TYR A 1 138 ? 11.476 -11.547 -13.157 1.00 88.38 138 TYR A N 1
ATOM 1060 C CA . TYR A 1 138 ? 12.643 -12.360 -12.833 1.00 88.38 138 TYR A CA 1
ATOM 1061 C C . TYR A 1 138 ? 12.914 -13.437 -13.897 1.00 88.38 138 TYR A C 1
ATOM 1063 O O . TYR A 1 138 ? 14.050 -13.601 -14.347 1.00 88.38 138 TYR A O 1
ATOM 1071 N N . ARG A 1 139 ? 11.861 -14.138 -14.345 1.00 91.38 139 ARG A N 1
ATOM 1072 C CA . ARG A 1 139 ? 11.969 -15.145 -15.412 1.00 91.38 139 ARG A CA 1
ATOM 1073 C C . ARG A 1 139 ? 12.419 -14.532 -16.736 1.00 91.38 139 ARG A C 1
ATOM 1075 O O . ARG A 1 139 ? 13.342 -15.058 -17.339 1.00 91.38 139 ARG A O 1
ATOM 1082 N N . GLN A 1 140 ? 11.837 -13.398 -17.130 1.00 90.69 140 GLN A N 1
ATOM 1083 C CA . GLN A 1 140 ? 12.223 -12.690 -18.358 1.00 90.69 140 GLN A CA 1
ATOM 1084 C C . GLN A 1 140 ? 13.693 -12.258 -18.348 1.00 90.69 140 GLN A C 1
ATOM 1086 O O . GLN A 1 140 ? 14.372 -12.378 -19.362 1.00 90.69 140 GLN A O 1
ATOM 1091 N N . LEU A 1 141 ? 14.194 -11.793 -17.200 1.00 87.31 141 LEU A N 1
ATOM 1092 C CA . LEU A 1 141 ? 15.597 -11.407 -17.053 1.00 87.31 141 LEU A CA 1
ATOM 1093 C C . LEU A 1 141 ? 16.524 -12.618 -17.240 1.00 87.31 141 LEU A C 1
ATOM 1095 O O . LEU A 1 141 ? 17.491 -12.555 -17.985 1.00 87.31 141 LEU A O 1
ATOM 1099 N N . THR A 1 142 ? 16.169 -13.751 -16.627 1.00 86.38 142 THR A N 1
ATOM 1100 C CA . THR A 1 142 ? 16.966 -14.988 -16.697 1.00 86.38 142 THR A CA 1
ATOM 1101 C C . THR A 1 142 ? 16.935 -15.629 -18.089 1.00 86.38 142 THR A C 1
ATOM 1103 O O . THR A 1 142 ? 17.898 -16.272 -18.489 1.00 86.38 142 THR A O 1
ATOM 1106 N N . GLU A 1 143 ? 15.829 -15.489 -18.824 1.00 86.56 143 GLU A N 1
ATOM 1107 C CA . GLU A 1 143 ? 15.719 -15.943 -20.216 1.00 86.56 143 GLU A CA 1
ATOM 1108 C C . GLU A 1 143 ? 16.508 -15.053 -21.180 1.00 86.56 143 GLU A C 1
ATOM 1110 O O . GLU A 1 143 ? 17.054 -15.570 -22.143 1.00 86.56 143 GLU A O 1
ATOM 1115 N N . SER A 1 144 ? 16.597 -13.744 -20.919 1.00 78.44 144 SER A N 1
ATOM 1116 C CA . SER A 1 144 ? 17.386 -12.813 -21.738 1.00 78.44 144 SER A CA 1
ATOM 1117 C C . SER A 1 144 ? 18.899 -12.969 -21.558 1.00 78.44 144 SER A C 1
ATOM 1119 O O . SER A 1 144 ? 19.644 -12.588 -22.458 1.00 78.44 144 SER A O 1
ATOM 1121 N N . ASP A 1 145 ? 19.347 -13.469 -20.404 1.00 70.69 145 ASP A N 1
ATOM 1122 C CA . ASP A 1 145 ? 20.765 -13.710 -20.098 1.00 70.69 145 ASP A CA 1
ATOM 1123 C C . ASP A 1 145 ? 21.272 -15.079 -20.613 1.00 70.69 145 ASP A C 1
ATOM 1125 O O . ASP A 1 145 ? 22.463 -15.377 -20.488 1.00 70.69 145 ASP A O 1
ATOM 1129 N N . ARG A 1 146 ? 20.384 -15.929 -21.154 1.00 61.75 146 ARG A N 1
ATOM 1130 C CA . ARG A 1 146 ? 20.703 -17.239 -21.753 1.00 61.75 146 ARG A CA 1
ATOM 1131 C C . ARG A 1 146 ? 20.859 -17.147 -23.264 1.00 61.75 146 ARG A C 1
ATOM 1133 O O . ARG A 1 146 ? 21.758 -17.854 -23.770 1.00 61.75 146 ARG A O 1
#

pLDDT: mean 93.13, std 5.08, range [61.75, 98.56]

Secondary structure (DSSP, 8-state):
-HHHHTT---HHHHHHHHHHHHHHHHHHHHHHHHHTSPPPHHHHHHHHHHHHHHHHHHHHHHHHHHTTPPTTTTTHHHHHHHHHHHHHHHHHTTTTTHHHHHHHHHHHHHHHH-TTSHHHHHHHHHHHHHHHHHHHHHHHHHHHT-